Protein AF-A0A965GUC0-F1 (afdb_monomer_lite)

Foldseek 3Di:
DAAAPVCVVQFPDDDPDPPDPTHPSNVVVVVQVCCCVPPVDHDDDDDPVVVVCVVCVQVVQVVCCVPVVPPDDDDDPDDDDDPHYD

Secondary structure (DSSP, 8-state):
--B-GGGHHHHSPPPSSTT-SS-HHHHHHHHHHHHHHHH--------HHHHHHHHTHHHHHHHHHHHH---S----------SSB-

Structure (mmCIF, N/CA/C/O backbone):
data_AF-A0A965GUC0-F1
#
_entry.id   AF-A0A965GUC0-F1
#
loop_
_atom_site.group_PDB
_atom_site.id
_atom_site.type_symbol
_atom_site.label_atom_id
_atom_site.label_alt_id
_atom_site.label_comp_id
_atom_site.label_asym_id
_atom_site.label_entity_id
_atom_site.label_seq_id
_atom_site.pdbx_PDB_ins_code
_atom_site.Cartn_x
_atom_site.Cartn_y
_atom_site.Cartn_z
_atom_site.occupancy
_atom_site.B_iso_or_equiv
_atom_site.auth_seq_id
_atom_site.auth_comp_id
_atom_site.auth_asym_id
_atom_site.auth_atom_id
_atom_site.pdbx_PDB_model_num
ATOM 1 N N . MET A 1 1 ? -13.541 -13.654 2.833 1.00 83.62 1 MET A N 1
ATOM 2 C CA . MET A 1 1 ? -12.852 -12.384 3.156 1.00 83.62 1 MET A CA 1
ATOM 3 C C . MET A 1 1 ? -11.366 -12.675 3.345 1.00 83.62 1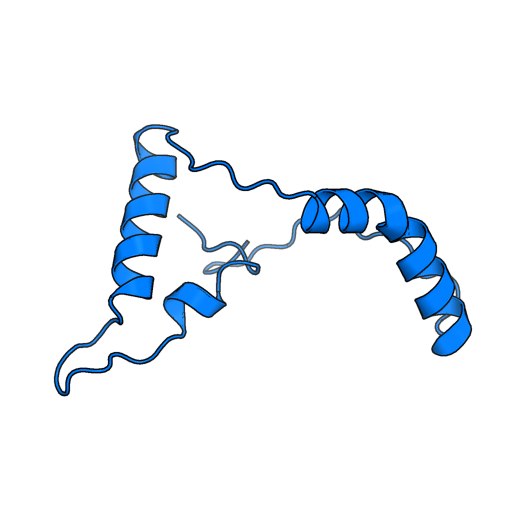 MET A C 1
ATOM 5 O O . MET A 1 1 ? -11.019 -13.279 4.348 1.00 83.62 1 MET A O 1
ATOM 9 N N . LYS A 1 2 ? -10.519 -12.337 2.362 1.00 88.88 2 LYS A N 1
ATOM 10 C CA . LYS A 1 2 ? -9.054 -12.526 2.415 1.00 88.88 2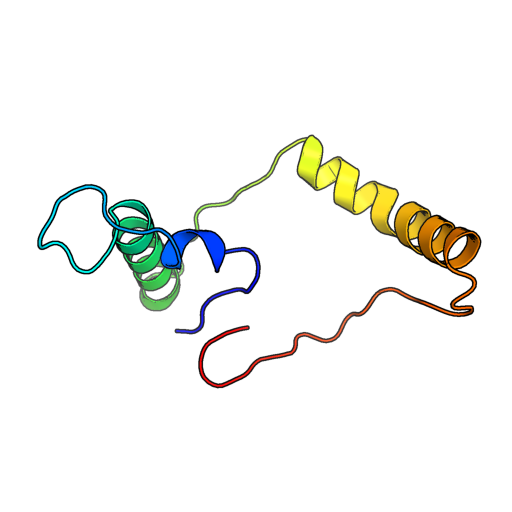 LYS A CA 1
ATOM 11 C C . LYS A 1 2 ? -8.365 -11.170 2.501 1.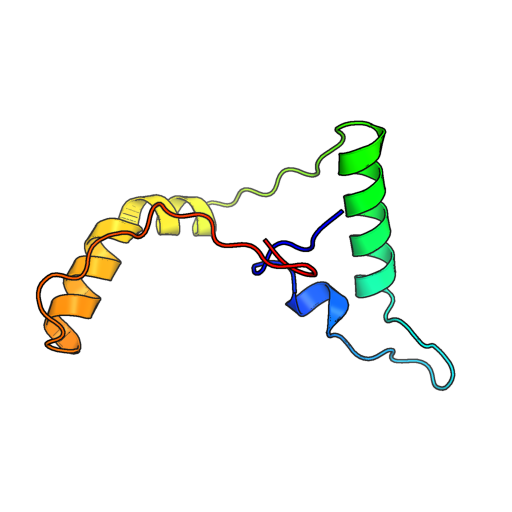00 88.88 2 LYS A C 1
ATOM 13 O O . LYS A 1 2 ? -8.915 -10.176 2.031 1.00 88.88 2 LYS A O 1
ATOM 18 N N . ILE A 1 3 ? -7.180 -11.122 3.096 1.00 91.94 3 ILE A N 1
ATOM 19 C CA . ILE A 1 3 ? -6.448 -9.867 3.289 1.00 91.94 3 ILE A CA 1
ATOM 20 C C . ILE A 1 3 ? -5.518 -9.627 2.103 1.00 91.94 3 ILE A C 1
ATOM 22 O O . ILE A 1 3 ? -4.705 -10.486 1.775 1.00 91.94 3 ILE A O 1
ATOM 26 N N . ARG A 1 4 ? -5.594 -8.443 1.481 1.00 91.88 4 ARG A N 1
ATOM 27 C CA . ARG A 1 4 ? -4.638 -8.062 0.436 1.00 91.88 4 ARG A CA 1
ATOM 28 C C . ARG A 1 4 ? -3.230 -7.943 1.019 1.00 91.88 4 ARG A C 1
ATOM 30 O O . ARG A 1 4 ? -3.057 -7.261 2.031 1.00 91.88 4 ARG A O 1
ATOM 37 N N . VAL A 1 5 ? -2.218 -8.498 0.349 1.00 92.31 5 VAL A N 1
ATOM 38 C CA . VAL A 1 5 ? -0.819 -8.455 0.834 1.00 92.31 5 VAL A CA 1
ATOM 39 C C . VAL A 1 5 ? -0.340 -7.025 1.123 1.00 92.31 5 VAL A C 1
ATOM 41 O O . VAL A 1 5 ? 0.293 -6.779 2.146 1.00 92.31 5 VAL A O 1
ATOM 44 N N . SER A 1 6 ? -0.726 -6.037 0.308 1.00 91.44 6 SER A N 1
ATOM 45 C CA . SER A 1 6 ? -0.361 -4.626 0.535 1.00 91.44 6 SER A CA 1
ATOM 46 C C . SER A 1 6 ? -0.958 -4.005 1.805 1.00 91.44 6 SER A C 1
ATOM 48 O O . SER A 1 6 ? -0.615 -2.879 2.154 1.00 91.44 6 SER A O 1
ATOM 50 N N . GLN A 1 7 ? -1.883 -4.689 2.478 1.00 92.06 7 GLN A N 1
ATOM 51 C CA . GLN A 1 7 ? -2.536 -4.236 3.705 1.00 92.06 7 GLN A CA 1
ATOM 52 C C . GLN A 1 7 ? -2.171 -5.098 4.918 1.00 92.06 7 GLN A C 1
ATOM 54 O O . GLN A 1 7 ? -2.623 -4.801 6.023 1.00 92.06 7 GLN A O 1
ATOM 59 N N . ILE A 1 8 ? -1.324 -6.123 4.753 1.00 92.75 8 ILE A N 1
ATOM 60 C CA . ILE A 1 8 ? -0.930 -7.025 5.844 1.00 92.75 8 ILE A CA 1
ATOM 61 C C . ILE A 1 8 ? -0.314 -6.263 7.027 1.00 92.75 8 ILE A C 1
ATOM 63 O O . ILE A 1 8 ? -0.587 -6.572 8.183 1.00 92.75 8 ILE A O 1
ATOM 67 N N . GLY A 1 9 ? 0.418 -5.177 6.756 1.00 91.00 9 GLY A N 1
ATOM 68 C CA . GLY A 1 9 ? 0.995 -4.323 7.795 1.00 91.00 9 GLY A CA 1
ATOM 69 C C . GLY A 1 9 ? -0.041 -3.725 8.754 1.00 91.00 9 GLY A C 1
ATOM 70 O O . GLY A 1 9 ? 0.279 -3.495 9.914 1.00 91.00 9 GLY A O 1
ATOM 71 N N . LYS A 1 10 ? -1.300 -3.529 8.329 1.00 91.19 10 LYS A N 1
ATOM 72 C CA . LYS A 1 10 ? -2.365 -3.000 9.199 1.00 91.19 10 LYS A CA 1
ATOM 73 C C . LYS A 1 10 ? -2.760 -3.988 10.300 1.00 91.19 10 LYS A C 1
ATOM 75 O O . LYS A 1 10 ? -3.036 -3.556 11.417 1.00 91.19 10 LYS A O 1
ATOM 80 N N . ILE A 1 11 ? -2.757 -5.290 10.006 1.00 91.25 11 ILE A N 1
ATOM 81 C CA . ILE A 1 11 ? -3.160 -6.337 10.961 1.00 91.25 11 ILE A CA 1
ATOM 82 C C . ILE A 1 11 ? -2.005 -6.872 11.812 1.00 91.25 11 ILE A C 1
ATOM 84 O O . ILE A 1 11 ? -2.249 -7.405 12.886 1.00 91.25 11 ILE A O 1
ATOM 88 N N . MET A 1 12 ? -0.758 -6.689 11.370 1.00 90.44 12 MET A N 1
ATOM 89 C CA . MET A 1 12 ? 0.448 -7.153 12.075 1.00 90.44 12 MET A CA 1
ATOM 90 C C . MET A 1 12 ? 0.912 -6.200 13.187 1.00 90.44 12 MET A C 1
ATOM 92 O O . MET A 1 12 ? 1.949 -6.418 13.809 1.00 90.44 12 MET A O 1
ATOM 96 N N . THR A 1 13 ? 0.177 -5.113 13.429 1.00 87.50 13 THR A N 1
ATOM 97 C CA . THR A 1 13 ? 0.533 -4.134 14.460 1.00 87.50 13 THR A CA 1
ATOM 98 C C . THR A 1 13 ? 0.154 -4.636 15.847 1.00 87.50 13 THR A C 1
ATOM 100 O O . THR A 1 13 ? -0.965 -5.095 16.076 1.00 87.50 13 THR A O 1
ATOM 103 N N . THR A 1 14 ? 1.072 -4.497 16.800 1.00 89.12 14 THR A N 1
ATOM 104 C CA . THR A 1 14 ? 0.819 -4.824 18.202 1.00 89.12 14 THR A CA 1
ATOM 105 C C . THR A 1 14 ? -0.075 -3.773 18.872 1.00 89.12 14 THR A C 1
ATOM 107 O O . THR A 1 14 ? 0.027 -2.575 18.581 1.00 89.12 14 THR A O 1
ATOM 110 N N . PRO A 1 15 ? -0.978 -4.194 19.774 1.00 90.81 15 PRO A N 1
ATOM 111 C CA . PRO A 1 15 ? -1.765 -3.269 20.574 1.00 90.81 15 PRO A CA 1
ATOM 112 C C . PRO A 1 15 ? -0.871 -2.489 21.544 1.00 90.81 15 PRO A C 1
ATOM 114 O O . PRO A 1 15 ? 0.104 -3.012 22.079 1.00 90.81 15 PRO A O 1
ATOM 117 N N . ARG A 1 16 ? -1.216 -1.216 21.775 1.00 87.50 16 ARG A N 1
ATOM 118 C CA . ARG A 1 16 ? -0.491 -0.344 22.718 1.00 87.50 16 ARG A CA 1
ATOM 119 C C . ARG A 1 16 ? -0.881 -0.618 24.169 1.00 87.50 16 ARG A C 1
ATOM 121 O O . ARG A 1 16 ? -0.067 -0.428 25.068 1.00 87.50 16 ARG A O 1
ATOM 128 N N . THR A 1 17 ? -2.120 -1.047 24.394 1.00 88.75 17 THR A N 1
ATOM 129 C CA . THR A 1 17 ? -2.664 -1.303 25.727 1.00 88.75 17 THR A CA 1
ATOM 130 C C . THR A 1 17 ? -2.433 -2.757 26.113 1.00 88.75 17 THR A C 1
ATOM 132 O O . THR A 1 17 ? -2.781 -3.678 25.371 1.00 88.75 17 THR A O 1
ATOM 135 N N . LYS A 1 18 ? -1.870 -2.979 27.304 1.00 82.25 18 LYS A N 1
ATOM 136 C CA . LYS A 1 18 ? -1.692 -4.324 27.859 1.00 82.25 18 LYS A CA 1
ATOM 137 C C . LYS A 1 18 ? -3.064 -4.980 28.063 1.00 82.25 18 LYS A C 1
ATOM 139 O O . LYS A 1 18 ? -3.921 -4.408 28.725 1.00 82.25 18 LYS A O 1
ATOM 144 N N . GLY A 1 19 ? -3.249 -6.179 27.513 1.00 84.50 19 GLY A N 1
ATOM 145 C CA . GLY A 1 19 ? -4.497 -6.947 27.613 1.00 84.50 19 GLY A CA 1
ATOM 146 C C . GLY A 1 19 ? -5.412 -6.850 26.390 1.00 84.50 19 GLY A C 1
ATOM 147 O O . GLY A 1 19 ? -6.358 -7.624 26.288 1.00 84.50 19 GLY A O 1
ATOM 148 N N . GLU A 1 20 ? -5.127 -5.967 25.430 1.00 87.25 20 GLU A N 1
ATOM 149 C CA . GLU A 1 20 ? -5.806 -6.007 24.134 1.00 87.25 20 GLU A CA 1
ATOM 150 C C . GLU A 1 20 ? -5.173 -7.059 23.212 1.00 87.25 20 GLU A C 1
ATOM 152 O O . GLU A 1 20 ? -3.956 -7.231 23.204 1.00 87.25 20 GLU A O 1
ATOM 157 N N . LEU A 1 21 ? -6.000 -7.752 22.417 1.00 89.50 21 LEU A N 1
ATOM 158 C CA . LEU A 1 21 ? -5.542 -8.766 21.454 1.00 89.50 21 LEU A CA 1
ATOM 159 C C . LEU A 1 21 ? -5.206 -8.168 20.078 1.00 89.50 21 LEU A C 1
ATOM 161 O O . LEU A 1 21 ? -4.272 -8.605 19.415 1.00 89.50 21 LEU A O 1
ATOM 165 N N . LEU A 1 22 ? -5.976 -7.166 19.645 1.00 91.06 22 LEU A N 1
ATOM 166 C CA . LEU A 1 22 ? -5.843 -6.526 18.336 1.00 91.06 22 LEU A CA 1
ATOM 167 C C . LEU A 1 22 ? -5.586 -5.034 18.505 1.00 91.06 22 LEU A C 1
ATOM 169 O O . LEU A 1 22 ? -6.242 -4.378 19.319 1.00 91.06 22 LEU A O 1
ATOM 173 N N . SER A 1 23 ? -4.685 -4.488 17.688 1.00 92.88 23 SER A N 1
ATOM 174 C CA . SER A 1 23 ? -4.474 -3.045 17.617 1.00 92.88 23 SER A CA 1
ATOM 175 C C . SER A 1 23 ? -5.715 -2.324 17.085 1.00 92.88 23 SER A C 1
ATOM 177 O O . SER A 1 23 ? -6.546 -2.892 16.369 1.00 92.88 23 SER A O 1
ATOM 179 N N . GLN A 1 24 ? -5.821 -1.030 17.387 1.00 92.50 24 GLN A N 1
ATOM 180 C CA . GLN A 1 24 ? -6.898 -0.205 16.846 1.00 92.50 24 GLN A CA 1
ATOM 181 C C . GLN A 1 24 ? -6.887 -0.189 15.309 1.00 92.50 24 GLN A C 1
ATOM 183 O O . GLN A 1 24 ? -7.941 -0.290 14.688 1.00 92.50 24 GLN A O 1
ATOM 188 N N . THR A 1 25 ? -5.704 -0.141 14.689 1.00 92.06 25 THR A N 1
ATOM 189 C CA . THR A 1 25 ? -5.545 -0.183 13.228 1.00 92.06 25 THR A CA 1
ATOM 190 C C . THR A 1 25 ? -6.058 -1.494 12.634 1.00 92.06 25 THR A C 1
ATOM 192 O O . THR A 1 25 ? -6.744 -1.471 11.612 1.00 92.06 25 THR A O 1
ATOM 195 N N . ALA A 1 26 ? -5.780 -2.627 13.288 1.00 93.44 26 ALA A N 1
ATOM 196 C CA . ALA A 1 26 ? -6.276 -3.930 12.861 1.00 93.44 26 ALA A CA 1
ATOM 197 C C . ALA A 1 26 ? -7.811 -3.986 12.927 1.00 93.44 26 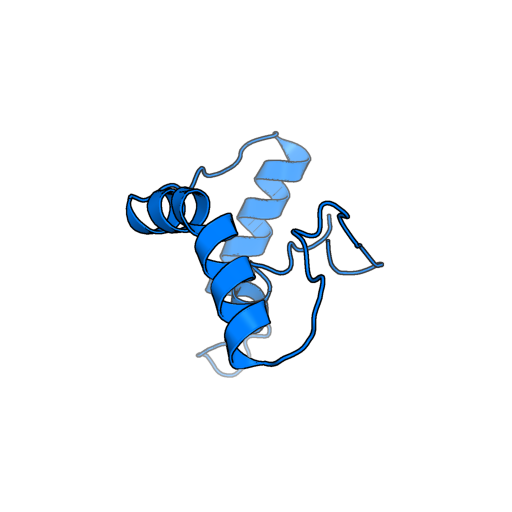ALA A C 1
ATOM 199 O O . ALA A 1 26 ? -8.449 -4.399 11.959 1.00 93.44 26 ALA A O 1
ATOM 200 N N . LYS A 1 27 ? -8.413 -3.499 14.024 1.00 93.62 27 LYS A N 1
ATOM 201 C CA . LYS A 1 27 ? -9.877 -3.416 14.183 1.00 93.62 27 LYS A CA 1
ATOM 202 C C . LYS A 1 27 ? -10.516 -2.559 13.081 1.00 93.62 27 LYS A C 1
ATOM 204 O O . LYS A 1 27 ? -11.463 -3.010 12.441 1.00 93.62 27 LYS A O 1
ATOM 209 N N . THR A 1 28 ? -9.976 -1.365 12.819 1.00 94.00 28 THR A N 1
ATOM 210 C CA . THR A 1 28 ? -10.473 -0.468 11.760 1.00 94.00 28 THR A CA 1
ATOM 211 C C . THR A 1 28 ? -10.401 -1.126 10.384 1.00 94.00 28 THR A C 1
ATOM 213 O O . THR A 1 28 ? -11.365 -1.083 9.628 1.00 94.00 28 THR A O 1
ATOM 216 N N . TYR A 1 29 ? -9.291 -1.791 10.060 1.00 93.81 29 TYR A N 1
ATOM 217 C CA . TYR A 1 29 ? -9.142 -2.452 8.765 1.00 93.81 29 TYR A CA 1
ATOM 218 C C . TYR A 1 29 ? -10.109 -3.631 8.579 1.00 93.81 29 TYR A C 1
ATOM 220 O O . TYR A 1 29 ? -10.671 -3.807 7.500 1.00 93.81 29 TYR A O 1
ATOM 228 N N . VAL A 1 30 ? -10.360 -4.417 9.631 1.00 92.94 30 VAL A N 1
ATOM 229 C CA . VAL A 1 30 ? -11.369 -5.488 9.585 1.00 92.94 30 VAL A CA 1
ATOM 230 C C . VAL A 1 30 ? -12.766 -4.915 9.332 1.00 92.94 30 VAL A C 1
ATOM 232 O O . VAL A 1 30 ? -13.524 -5.493 8.558 1.00 92.94 30 VAL A O 1
ATOM 235 N N . GLN A 1 31 ? -13.106 -3.764 9.921 1.00 93.88 31 GLN A N 1
ATOM 236 C CA . GLN A 1 31 ? -14.377 -3.087 9.639 1.00 93.88 31 GLN A CA 1
ATOM 237 C C . GLN A 1 31 ? -14.472 -2.635 8.174 1.00 93.88 31 GLN A C 1
ATOM 239 O O . GLN A 1 31 ? -15.490 -2.896 7.539 1.00 93.88 31 GLN A O 1
ATOM 244 N N . GLU A 1 32 ? -13.414 -2.028 7.620 1.00 92.94 32 GLU A N 1
ATOM 245 C CA . GLU A 1 32 ? -13.344 -1.651 6.196 1.00 92.94 32 GLU A CA 1
ATOM 246 C C . GLU A 1 32 ? -13.567 -2.869 5.281 1.00 92.94 32 GLU A C 1
ATOM 248 O O . GLU A 1 32 ? -14.386 -2.809 4.366 1.00 92.94 32 GLU A O 1
ATOM 253 N N . LEU A 1 33 ? -12.915 -4.002 5.572 1.00 92.69 33 LEU A N 1
ATOM 254 C CA . LEU A 1 33 ? -13.085 -5.244 4.809 1.00 92.69 33 LEU A CA 1
ATOM 255 C C . LEU A 1 33 ? -14.510 -5.805 4.881 1.00 92.69 33 LEU A C 1
ATOM 257 O O . LEU A 1 33 ? -15.028 -6.317 3.888 1.00 92.69 33 LEU A O 1
ATOM 261 N N . VAL A 1 34 ? -15.156 -5.726 6.047 1.00 94.12 34 VAL A N 1
ATOM 262 C CA . VAL A 1 34 ? -16.548 -6.169 6.205 1.00 94.12 34 VAL A CA 1
ATOM 263 C C . VAL A 1 34 ? -17.494 -5.265 5.418 1.00 94.12 34 VAL A C 1
ATOM 265 O O . VAL A 1 34 ? -18.436 -5.774 4.812 1.00 94.12 34 VAL A O 1
ATOM 268 N N . LEU A 1 35 ? -17.250 -3.951 5.398 1.00 93.94 35 LEU A N 1
ATOM 269 C CA . LEU A 1 35 ? -18.040 -3.006 4.608 1.00 93.94 35 LEU A CA 1
ATOM 270 C C . LEU A 1 35 ? -17.899 -3.268 3.104 1.00 93.94 35 LEU A C 1
ATOM 272 O O . LEU A 1 35 ? -18.910 -3.310 2.400 1.00 93.94 35 LEU A O 1
ATOM 276 N N . GLU A 1 36 ? -16.679 -3.526 2.633 1.00 92.44 36 GLU A N 1
ATOM 277 C CA . GLU A 1 36 ? -16.415 -3.896 1.239 1.00 92.44 36 GLU A CA 1
ATOM 278 C C . GLU A 1 36 ? -17.122 -5.210 0.879 1.00 92.44 36 GLU A C 1
ATOM 280 O O . GLU A 1 36 ? -17.842 -5.276 -0.112 1.00 92.44 36 GLU A O 1
ATOM 285 N N . HIS A 1 37 ? -16.998 -6.245 1.715 1.00 90.94 37 HIS A N 1
ATOM 286 C CA . HIS A 1 37 ? -17.567 -7.563 1.425 1.00 90.94 37 HIS A CA 1
ATOM 287 C C . HIS A 1 37 ? -19.099 -7.617 1.536 1.00 90.94 37 HIS A C 1
ATOM 289 O O . HIS A 1 37 ? -19.736 -8.380 0.814 1.00 90.94 37 HIS A O 1
ATOM 295 N N . LYS A 1 38 ? -19.706 -6.882 2.477 1.00 94.06 38 LYS A N 1
ATOM 296 C CA . LYS A 1 38 ? -21.165 -6.910 2.689 1.00 94.06 38 LYS A CA 1
ATOM 297 C C . LYS A 1 38 ? -21.915 -5.900 1.833 1.00 94.06 38 LYS A C 1
ATOM 299 O O . LYS A 1 38 ? -23.013 -6.205 1.385 1.00 94.06 38 LYS A O 1
ATOM 304 N N . TYR A 1 39 ? -21.350 -4.710 1.649 1.00 94.62 39 TYR A N 1
ATOM 305 C CA . TYR A 1 39 ? -22.054 -3.578 1.045 1.00 94.62 39 TYR A CA 1
ATOM 306 C C . TYR A 1 39 ? -21.387 -3.068 -0.235 1.00 94.62 39 TYR A C 1
ATOM 308 O O . TYR A 1 39 ? -21.899 -2.135 -0.844 1.00 94.62 39 TYR A O 1
ATOM 316 N N . GLY A 1 40 ? -20.242 -3.630 -0.642 1.00 91.56 40 GLY A N 1
ATOM 317 C CA . GLY A 1 40 ? -19.476 -3.128 -1.786 1.00 91.56 40 GLY A CA 1
ATOM 318 C C . GLY A 1 40 ? -18.851 -1.752 -1.544 1.00 91.56 40 GLY A C 1
ATOM 319 O O . GLY A 1 40 ? -18.363 -1.125 -2.480 1.00 91.56 40 GLY A O 1
ATOM 320 N N . ILE A 1 41 ? -18.866 -1.258 -0.301 1.00 91.62 41 ILE A N 1
ATOM 321 C CA . ILE A 1 41 ? -18.359 0.070 0.040 1.00 91.62 41 ILE A CA 1
ATOM 322 C C . ILE A 1 41 ? -16.854 -0.032 0.231 1.00 91.62 41 ILE A C 1
ATOM 324 O O . ILE A 1 41 ? -16.379 -0.607 1.212 1.00 91.62 41 ILE A O 1
ATOM 328 N N . ARG A 1 42 ? -16.104 0.566 -0.692 1.00 88.56 42 ARG A N 1
ATOM 329 C CA . ARG A 1 42 ? -14.649 0.618 -0.630 1.00 88.56 42 ARG A CA 1
ATOM 330 C C . ARG A 1 42 ? -14.166 2.051 -0.493 1.00 88.56 42 ARG A C 1
ATOM 332 O O . ARG A 1 42 ? -14.594 2.943 -1.216 1.00 88.56 42 ARG A O 1
ATOM 339 N N . LYS A 1 43 ? -13.212 2.254 0.413 1.00 85.31 43 LYS A N 1
ATOM 340 C CA . LYS A 1 43 ? -12.477 3.510 0.502 1.00 85.31 43 LYS A CA 1
ATOM 341 C C . LYS A 1 43 ? -11.447 3.559 -0.623 1.00 85.31 43 LYS A C 1
ATOM 343 O O . LYS A 1 43 ? -10.521 2.745 -0.656 1.00 85.31 43 LYS A O 1
ATOM 348 N N . GLU A 1 44 ? -11.621 4.489 -1.552 1.00 85.75 44 GLU A N 1
ATOM 349 C CA . GLU A 1 44 ? -10.622 4.734 -2.586 1.00 85.75 44 GLU A CA 1
ATOM 350 C C . GLU A 1 44 ? -9.393 5.423 -1.988 1.00 85.75 44 GLU A C 1
ATOM 352 O O . GLU A 1 44 ? -9.489 6.288 -1.115 1.00 85.75 44 GLU A O 1
ATOM 357 N N . PHE A 1 45 ? -8.221 4.995 -2.445 1.00 87.12 45 PHE A N 1
ATOM 358 C CA . PHE A 1 45 ? -6.945 5.600 -2.101 1.00 87.12 45 PHE A CA 1
ATOM 359 C C . PHE A 1 45 ? -6.185 5.846 -3.395 1.00 87.12 45 PHE A C 1
ATOM 361 O O . PHE A 1 45 ? -5.819 4.898 -4.092 1.00 87.12 45 PHE A O 1
ATOM 368 N N . ASN A 1 46 ? -5.959 7.117 -3.697 1.00 90.44 46 ASN A N 1
ATOM 369 C CA . ASN A 1 46 ? -5.122 7.575 -4.789 1.00 90.44 46 ASN A CA 1
ATOM 370 C C . ASN A 1 46 ? -4.237 8.721 -4.286 1.00 90.44 46 ASN A C 1
ATOM 372 O O . ASN A 1 46 ? -4.522 9.384 -3.287 1.00 90.44 46 ASN A O 1
ATOM 376 N N . SER A 1 47 ? -3.098 8.898 -4.935 1.00 95.31 47 SER A N 1
ATOM 377 C CA . SER A 1 47 ? -2.158 9.967 -4.635 1.00 95.31 47 SER A CA 1
ATOM 378 C C . SER A 1 47 ? -1.230 10.157 -5.826 1.00 95.31 47 SER A C 1
ATOM 380 O O . SER A 1 47 ? -0.903 9.196 -6.520 1.00 95.31 47 SER A O 1
ATOM 382 N N . ARG A 1 48 ? -0.687 11.367 -5.989 1.00 96.31 48 ARG A N 1
ATOM 383 C CA . ARG A 1 48 ? 0.322 11.633 -7.030 1.00 96.31 48 ARG A CA 1
ATOM 384 C C . ARG A 1 48 ? 1.531 10.692 -6.925 1.00 96.31 48 ARG A C 1
ATOM 386 O O . ARG A 1 48 ? 2.157 10.388 -7.932 1.00 96.31 48 ARG A O 1
ATOM 393 N N . TYR A 1 49 ? 1.846 10.211 -5.720 1.00 95.75 49 TYR A N 1
ATOM 394 C CA . TYR A 1 49 ? 2.937 9.266 -5.477 1.00 95.75 49 TYR A CA 1
ATOM 395 C C . TYR A 1 49 ? 2.625 7.863 -6.011 1.00 95.75 49 TYR A C 1
ATOM 397 O O . TYR A 1 49 ? 3.478 7.249 -6.649 1.00 95.75 49 TYR A O 1
ATOM 405 N N . THR A 1 50 ? 1.407 7.360 -5.782 1.00 94.25 50 THR A N 1
ATOM 406 C CA . THR A 1 50 ? 0.977 6.057 -6.316 1.00 94.25 50 THR A CA 1
ATOM 407 C C . THR A 1 50 ? 0.821 6.096 -7.827 1.00 94.25 50 THR A C 1
ATOM 409 O O . THR A 1 50 ? 1.215 5.146 -8.496 1.00 94.25 50 THR A O 1
ATOM 412 N N . ASP A 1 51 ? 0.312 7.205 -8.364 1.00 96.56 51 ASP A N 1
ATOM 413 C CA . ASP A 1 51 ? 0.130 7.375 -9.806 1.00 96.56 51 ASP A CA 1
ATOM 414 C C . ASP A 1 51 ? 1.486 7.406 -10.506 1.00 96.56 51 ASP A C 1
ATOM 416 O O . ASP A 1 51 ? 1.705 6.666 -11.463 1.00 96.56 51 ASP A O 1
ATOM 420 N N . LYS A 1 52 ? 2.450 8.151 -9.943 1.00 96.88 52 LYS A N 1
ATOM 421 C CA . LYS A 1 52 ? 3.817 8.157 -10.461 1.00 96.88 52 LYS A CA 1
ATOM 422 C C . LYS A 1 52 ? 4.447 6.767 -10.438 1.00 96.88 52 LYS A C 1
ATOM 424 O O . LYS A 1 52 ? 5.116 6.402 -11.397 1.00 96.88 52 LYS A O 1
ATOM 429 N N . GLY A 1 53 ? 4.226 5.998 -9.370 1.00 95.94 53 GLY A N 1
ATOM 430 C CA . GLY A 1 53 ? 4.687 4.612 -9.269 1.00 95.94 53 GLY A CA 1
ATOM 431 C C . GLY A 1 53 ? 4.154 3.729 -10.400 1.00 95.94 53 GLY A C 1
ATOM 432 O O . GLY A 1 53 ? 4.922 2.964 -10.973 1.00 95.94 53 GLY A O 1
ATOM 433 N N . ASN A 1 54 ? 2.879 3.889 -10.767 1.00 95.69 54 ASN A N 1
ATOM 434 C CA . ASN A 1 54 ? 2.283 3.177 -11.899 1.00 95.69 54 ASN A CA 1
ATOM 435 C C . ASN A 1 54 ? 2.902 3.609 -13.239 1.00 95.69 54 ASN A C 1
ATOM 437 O O . ASN A 1 54 ? 3.192 2.760 -14.073 1.00 95.69 54 ASN A O 1
ATOM 441 N N . GLU A 1 55 ? 3.136 4.911 -13.442 1.00 97.25 55 GLU A N 1
ATOM 442 C CA . GLU A 1 55 ? 3.751 5.435 -14.674 1.00 97.25 55 GLU A CA 1
ATOM 443 C C . GLU A 1 55 ? 5.180 4.924 -14.897 1.00 97.25 55 GLU A C 1
ATOM 445 O O . GLU A 1 55 ? 5.592 4.726 -16.037 1.00 97.25 55 GLU A O 1
ATOM 450 N N . VAL A 1 56 ? 5.962 4.758 -13.824 1.00 97.38 56 VAL A N 1
ATOM 451 C CA . VAL A 1 56 ? 7.386 4.384 -13.916 1.00 97.38 56 VAL A CA 1
ATOM 452 C C . VAL A 1 56 ? 7.654 2.907 -13.643 1.00 97.38 56 VAL A C 1
ATOM 454 O O . VAL A 1 56 ? 8.815 2.513 -13.565 1.00 97.38 56 VAL A O 1
ATOM 457 N N . GLU A 1 57 ? 6.618 2.080 -13.496 1.00 96.56 57 GLU A N 1
ATOM 458 C CA . GLU A 1 57 ? 6.758 0.659 -13.159 1.00 96.56 57 GLU A CA 1
ATOM 459 C C . GLU A 1 57 ? 7.631 -0.089 -14.179 1.00 96.56 57 GLU A C 1
ATOM 461 O O . GLU A 1 57 ? 8.546 -0.818 -13.795 1.00 96.56 57 GLU A O 1
ATOM 466 N N . GLU A 1 58 ? 7.414 0.148 -15.476 1.00 94.69 58 GLU A N 1
ATOM 467 C CA . GLU A 1 58 ? 8.192 -0.473 -16.555 1.00 94.69 58 GLU A CA 1
ATOM 468 C C . GLU A 1 58 ? 9.674 -0.073 -16.499 1.00 94.69 58 GLU A C 1
ATOM 470 O O . GLU A 1 58 ? 10.560 -0.927 -16.569 1.00 94.69 58 GLU A O 1
ATOM 475 N N . ILE A 1 59 ? 9.950 1.216 -16.276 1.00 95.25 59 ILE A N 1
ATOM 476 C CA . ILE A 1 59 ? 11.314 1.741 -16.109 1.00 95.25 59 ILE A CA 1
ATOM 477 C C . ILE A 1 59 ? 11.974 1.123 -14.868 1.00 95.25 59 ILE A C 1
ATOM 479 O O . ILE A 1 59 ? 13.148 0.757 -14.907 1.00 95.25 59 ILE A O 1
ATOM 483 N N . GLY A 1 60 ? 11.224 0.968 -13.774 1.00 95.12 60 GLY A N 1
ATOM 484 C CA . GLY A 1 60 ? 11.703 0.330 -12.550 1.00 95.12 60 GLY A CA 1
ATOM 485 C C . GLY A 1 60 ? 12.091 -1.135 -12.761 1.00 95.12 60 GLY A C 1
ATOM 486 O O . GLY A 1 60 ? 13.144 -1.565 -12.289 1.00 95.12 60 GLY A O 1
ATOM 487 N N . ILE A 1 61 ? 11.288 -1.893 -13.514 1.00 94.38 61 ILE A N 1
ATOM 488 C CA . ILE A 1 61 ? 11.593 -3.287 -13.873 1.00 94.38 61 ILE A CA 1
ATOM 489 C C . ILE A 1 61 ? 12.832 -3.355 -14.776 1.00 94.38 61 ILE A C 1
ATOM 491 O O . ILE A 1 61 ? 13.712 -4.188 -14.547 1.00 94.38 61 ILE A O 1
ATOM 495 N N . ALA A 1 62 ? 12.946 -2.467 -15.769 1.00 93.25 62 ALA A N 1
ATOM 496 C CA . ALA A 1 62 ? 14.114 -2.397 -16.648 1.00 93.25 62 ALA A CA 1
ATOM 497 C C . ALA A 1 62 ? 15.406 -2.098 -15.866 1.00 93.25 62 ALA A C 1
ATOM 499 O O . ALA A 1 62 ? 16.417 -2.774 -16.056 1.00 93.25 62 ALA A O 1
ATOM 500 N N . LEU A 1 63 ? 15.355 -1.152 -14.926 1.00 94.12 63 LEU A N 1
ATOM 501 C CA . LEU A 1 63 ? 16.482 -0.838 -14.050 1.00 94.12 63 LEU A CA 1
ATOM 502 C C . LEU A 1 63 ? 16.852 -2.027 -13.152 1.00 94.12 63 LEU A C 1
ATOM 504 O O . LEU A 1 63 ? 18.028 -2.353 -13.016 1.00 94.12 63 LEU A O 1
ATOM 508 N N . CYS A 1 64 ? 15.859 -2.697 -12.564 1.00 93.94 64 CYS A N 1
ATOM 509 C CA . CYS A 1 64 ? 16.067 -3.885 -11.735 1.00 93.94 64 CYS A CA 1
ATOM 510 C C . CYS A 1 64 ? 16.791 -4.997 -12.515 1.00 93.94 64 CYS A C 1
ATOM 512 O O . CYS A 1 64 ? 17.777 -5.550 -12.029 1.00 93.94 64 CYS A O 1
ATOM 514 N N . ASN A 1 65 ? 16.365 -5.258 -13.758 1.00 92.88 65 ASN A N 1
ATOM 515 C CA . ASN A 1 65 ? 17.040 -6.189 -14.665 1.00 92.88 65 ASN A CA 1
ATOM 516 C C . ASN A 1 65 ? 18.505 -5.806 -14.914 1.00 92.88 65 ASN A C 1
ATOM 518 O O . ASN A 1 65 ? 19.370 -6.678 -14.898 1.00 92.88 65 ASN A O 1
ATOM 522 N N . GLN A 1 66 ? 18.775 -4.519 -15.150 1.00 91.50 66 GLN A N 1
ATOM 523 C CA . GLN A 1 66 ? 20.121 -4.024 -15.436 1.00 91.50 66 GLN A CA 1
ATOM 524 C C . GLN A 1 66 ? 21.054 -4.136 -14.223 1.00 91.50 66 GLN A C 1
ATOM 526 O O . GLN A 1 66 ? 22.217 -4.495 -14.378 1.00 91.50 66 GLN A O 1
ATOM 531 N N . VAL A 1 67 ? 20.561 -3.811 -13.025 1.00 94.50 67 VAL A N 1
ATOM 532 C CA . VAL A 1 67 ? 21.379 -3.763 -11.802 1.00 94.50 67 VAL A CA 1
ATOM 533 C C . VAL A 1 67 ? 21.627 -5.155 -11.221 1.00 94.50 67 VAL A C 1
ATOM 535 O O . VAL A 1 67 ? 22.714 -5.410 -10.711 1.00 94.50 67 VAL A O 1
ATOM 538 N N . LEU A 1 68 ? 20.637 -6.050 -11.279 1.00 92.38 68 LEU A N 1
ATOM 539 C CA . LEU A 1 68 ? 20.711 -7.367 -10.636 1.00 92.38 68 LEU A CA 1
ATOM 540 C C . LEU A 1 68 ? 21.159 -8.499 -11.583 1.00 92.38 68 LEU A C 1
ATOM 542 O O . LEU A 1 68 ? 21.262 -9.635 -11.134 1.00 92.38 68 LEU A O 1
ATOM 546 N N . ASP A 1 69 ? 21.402 -8.209 -12.870 1.00 87.50 69 ASP A N 1
ATOM 547 C CA . ASP A 1 69 ? 21.720 -9.173 -13.952 1.00 87.50 69 ASP A CA 1
ATOM 548 C C . ASP A 1 69 ? 20.794 -10.403 -13.973 1.00 87.50 69 ASP A C 1
ATOM 550 O O . ASP A 1 69 ? 21.185 -11.510 -14.338 1.00 87.50 69 ASP A O 1
ATOM 554 N N . PHE A 1 70 ? 19.529 -10.222 -13.580 1.00 81.81 70 PHE A N 1
ATOM 555 C CA . PHE A 1 70 ? 18.578 -11.331 -13.547 1.00 81.81 70 PHE A CA 1
ATOM 556 C C . PHE A 1 70 ? 18.149 -11.798 -14.940 1.00 81.81 70 PHE A C 1
ATOM 558 O O . PHE A 1 70 ? 17.780 -12.959 -15.076 1.00 81.81 70 PHE A O 1
ATOM 565 N N . ARG A 1 71 ? 18.268 -10.924 -15.954 1.00 80.62 71 ARG A N 1
ATOM 566 C CA . ARG A 1 71 ? 17.876 -11.111 -17.364 1.00 80.62 71 ARG A CA 1
ATOM 567 C C . ARG A 1 71 ? 16.404 -11.535 -17.536 1.00 80.62 71 ARG A C 1
ATOM 569 O O . ARG A 1 71 ? 15.928 -12.500 -16.959 1.00 80.62 71 ARG A O 1
ATOM 576 N N . PHE A 1 72 ? 15.675 -10.844 -18.413 1.00 83.19 72 PHE A N 1
ATOM 577 C CA . PHE A 1 72 ? 14.302 -11.213 -18.806 1.00 83.19 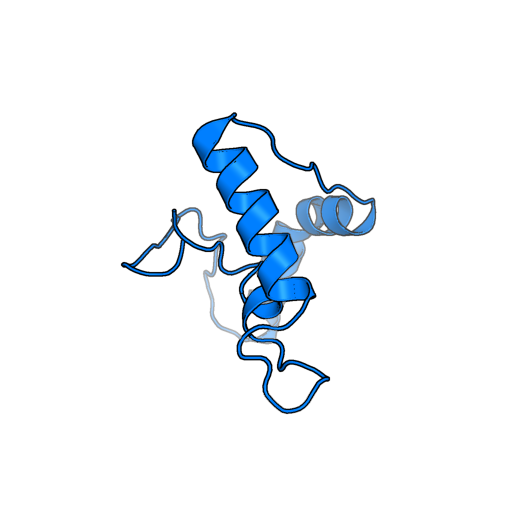72 PHE A CA 1
ATOM 578 C C . PHE A 1 72 ? 13.235 -11.198 -17.686 1.00 83.19 72 PHE A C 1
ATOM 580 O O . PHE A 1 72 ? 12.264 -11.950 -17.763 1.00 83.19 72 PHE A O 1
ATOM 587 N N . ILE A 1 73 ? 13.337 -10.321 -16.678 1.00 90.19 73 ILE A N 1
ATOM 588 C CA . ILE A 1 73 ? 12.213 -10.068 -15.757 1.00 90.19 73 ILE A CA 1
ATOM 589 C C . ILE A 1 73 ? 11.186 -9.159 -16.435 1.00 90.19 73 ILE A C 1
ATOM 591 O O . ILE A 1 73 ? 11.533 -8.117 -16.991 1.00 90.19 73 ILE A O 1
ATOM 595 N N . TYR A 1 74 ? 9.914 -9.530 -16.322 1.00 91.50 74 TYR A N 1
ATOM 596 C CA . TYR A 1 74 ? 8.759 -8.773 -16.793 1.00 91.50 74 TYR A CA 1
ATOM 597 C C . TYR A 1 74 ? 7.745 -8.577 -15.661 1.00 91.50 74 TYR A C 1
ATOM 599 O O . TYR A 1 74 ? 7.837 -9.189 -14.594 1.00 91.50 74 TYR A O 1
ATOM 607 N N . LYS A 1 75 ? 6.764 -7.700 -15.890 1.00 93.81 75 LYS A N 1
ATOM 608 C CA . LYS A 1 75 ? 5.681 -7.457 -14.935 1.00 93.81 75 LYS A CA 1
ATOM 609 C C . LYS A 1 75 ? 4.875 -8.733 -14.701 1.00 93.81 75 LYS A C 1
ATOM 611 O O . LYS A 1 75 ? 4.346 -9.317 -15.643 1.00 93.81 75 LYS A O 1
ATOM 616 N N . ASN A 1 76 ? 4.725 -9.120 -13.438 1.00 93.62 76 ASN A N 1
ATOM 617 C CA . ASN A 1 76 ? 3.825 -10.202 -13.068 1.00 93.62 76 ASN A CA 1
ATOM 618 C C . ASN A 1 76 ? 2.364 -9.720 -13.109 1.00 93.62 76 ASN A C 1
ATOM 620 O O . ASN A 1 76 ? 2.005 -8.753 -12.435 1.00 93.62 76 ASN A O 1
ATOM 624 N N . TYR A 1 77 ? 1.522 -10.419 -13.867 1.00 94.50 77 TYR A N 1
ATOM 625 C CA . TYR A 1 77 ? 0.082 -10.154 -13.950 1.00 94.50 77 TYR A CA 1
ATOM 626 C C . TYR A 1 77 ? -0.759 -11.153 -13.143 1.00 94.50 77 TYR A C 1
ATOM 628 O O . TYR A 1 77 ? -1.968 -10.965 -12.994 1.00 94.50 77 TYR A O 1
ATOM 636 N N . GLU A 1 78 ? -0.137 -12.200 -12.602 1.00 94.81 78 GLU A N 1
ATOM 637 C CA . GLU A 1 78 ? -0.827 -13.233 -11.842 1.00 94.81 78 GLU A CA 1
ATOM 638 C C . GLU A 1 78 ? -1.170 -12.753 -10.429 1.00 94.81 78 GLU A C 1
ATOM 640 O O . GLU A 1 78 ? -0.330 -12.229 -9.692 1.00 94.81 78 GLU A O 1
ATOM 645 N N . LYS A 1 79 ? -2.427 -12.971 -10.028 1.00 91.50 79 LYS A N 1
ATOM 646 C CA . LYS A 1 79 ? -2.903 -12.725 -8.663 1.00 91.50 79 LYS A CA 1
ATOM 647 C C . LYS A 1 79 ? -2.888 -14.032 -7.882 1.00 91.50 79 LYS A C 1
ATOM 649 O O . LYS A 1 79 ? -3.817 -14.832 -7.978 1.00 91.50 79 LYS A O 1
ATOM 654 N N . LEU A 1 80 ? -1.821 -14.240 -7.122 1.00 93.50 80 LEU A N 1
ATOM 655 C CA . LEU A 1 80 ? -1.673 -15.403 -6.255 1.00 93.50 80 LEU A CA 1
ATOM 656 C C . LEU A 1 80 ? -2.478 -15.212 -4.965 1.00 93.50 80 LEU A C 1
ATOM 658 O O . LEU A 1 80 ? -2.534 -14.118 -4.412 1.00 93.50 80 LEU A O 1
ATOM 662 N N . GLN A 1 81 ? -3.081 -16.288 -4.469 1.00 94.88 81 GLN A N 1
ATOM 663 C CA . GLN A 1 81 ? -3.851 -16.282 -3.227 1.00 94.88 81 GLN A CA 1
ATOM 664 C C . GLN A 1 81 ? -3.689 -17.608 -2.485 1.00 94.88 81 GLN A C 1
ATOM 666 O O . GLN A 1 81 ? -3.464 -18.648 -3.099 1.00 94.88 81 GLN A O 1
ATOM 671 N N . ASN A 1 82 ? -3.863 -17.578 -1.167 1.00 93.06 82 ASN A N 1
ATOM 672 C CA . ASN A 1 82 ? -3.970 -18.770 -0.322 1.00 93.06 82 ASN A CA 1
ATOM 673 C C . ASN A 1 82 ? -5.200 -18.650 0.596 1.00 93.06 82 ASN A C 1
ATOM 675 O O . ASN A 1 82 ? -6.090 -17.840 0.326 1.00 93.06 82 ASN A O 1
ATOM 679 N N . ASP A 1 83 ? -5.282 -19.449 1.657 1.00 94.75 83 ASP A N 1
ATOM 680 C CA . ASP A 1 83 ? -6.430 -19.441 2.576 1.00 94.75 83 ASP A CA 1
ATOM 681 C C . ASP A 1 83 ? -6.580 -18.125 3.362 1.00 94.75 83 ASP A C 1
ATOM 683 O O . ASP A 1 83 ? -7.682 -17.778 3.787 1.00 94.75 83 ASP A O 1
ATOM 687 N N . TRP A 1 84 ? -5.500 -17.350 3.500 1.00 90.00 84 TRP A N 1
ATOM 688 C CA . TRP A 1 84 ? -5.421 -16.173 4.372 1.00 90.00 84 TRP A CA 1
ATOM 689 C C . TRP A 1 84 ? -5.307 -14.849 3.603 1.00 90.00 84 TRP A C 1
ATOM 691 O O . TRP A 1 84 ? -5.931 -13.848 3.974 1.00 90.00 84 TRP A O 1
ATOM 701 N N . VAL A 1 85 ? -4.515 -14.827 2.528 1.00 92.81 85 VAL A N 1
ATOM 702 C CA . VAL A 1 85 ? -4.148 -13.617 1.779 1.00 92.81 85 VAL A CA 1
ATOM 703 C C . VAL A 1 85 ? -4.415 -13.742 0.281 1.00 92.81 85 VAL A C 1
ATOM 705 O O . VAL A 1 85 ? -4.523 -14.845 -0.262 1.00 92.81 85 VAL A O 1
ATOM 708 N N . THR A 1 86 ? -4.533 -12.584 -0.369 1.00 90.38 86 THR A N 1
ATOM 709 C CA . THR A 1 86 ? -4.734 -12.420 -1.816 1.00 90.38 86 THR A CA 1
ATOM 710 C C . THR A 1 86 ? -3.988 -11.212 -2.374 1.00 90.38 86 THR A C 1
ATOM 712 O O . THR A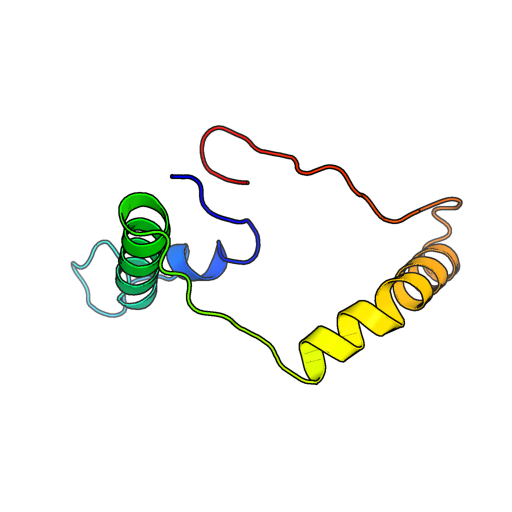 1 86 ? -3.528 -10.354 -1.580 1.00 90.38 86 THR A O 1
#

Sequence (86 aa):
MKIRVSQIGKIMTTPRTKGELLSQTAKTYVQELVLEHKYGIRKEFNSRYTDKGNEVEEIGIALCNQVLDFRFIYKNYEKLQNDWVT

pLDDT: mean 91.8, std 3.6, range [80.62, 97.38]

Radius of gyration: 17.5 Å; chains: 1; bounding box: 44×31×47 Å